Protein AF-A0A7S1QVY1-F1 (afdb_monomer_lite)

Radius of gyration: 16.62 Å; chains: 1; bounding box: 51×30×42 Å

Secondary structure (DSSP, 8-state):
-----THHHHHHHHHHHHHHHHHHHHHHHHHHHTT-TTTT-TTSHHHHHHHHHHHHHHHHHHHHHHHHHHHHH--S-HHHHHHHHHHHHHHHHHHHHIIIII--HHHHHHHHHHHHHHHHHHHHHHHH-

InterPro domains:
  IPR001129 Membrane-associated, eicosanoid/glutathione metabolism (MAPEG) protein [PF01124] (12-127)
  IPR023352 Membrane associated eicosanoid/glutathione metabolism-like domain superfamily [SSF161084] (8-128)

pLDDT: mean 85.48, std 10.12, range [43.28, 95.0]

Sequence (129 aa):
MSGHDPSGCVYACVGSLFVLYVLMALRMSFYRLAGSPGEDKPNSPLNRFYEIQMLTAEWVPIGAILSLALLYKGTLPGYYIECLVGAFTIARVAFVVVKLYVRIHVAGVISMVTCYVATLLMALALIFV

Structure (mmCIF, N/CA/C/O backbone):
data_AF-A0A7S1QVY1-F1
#
_entry.id   AF-A0A7S1QVY1-F1
#
loop_
_atom_site.group_PDB
_atom_site.id
_atom_site.type_symbol
_atom_site.label_atom_id
_atom_site.label_alt_id
_atom_site.label_comp_id
_atom_site.label_asym_id
_atom_site.label_entity_id
_atom_site.label_seq_id
_atom_site.pdbx_PDB_ins_code
_atom_site.Cartn_x
_atom_site.Cartn_y
_atom_site.Cartn_z
_atom_site.occupancy
_atom_site.B_iso_or_equiv
_atom_site.auth_seq_id
_atom_site.auth_comp_id
_atom_site.auth_asym_id
_atom_site.auth_atom_id
_atom_site.pdbx_PDB_model_num
ATOM 1 N N . MET A 1 1 ? -27.847 10.358 11.844 1.00 45.75 1 MET A N 1
ATOM 2 C CA . MET A 1 1 ? -26.508 9.793 11.576 1.00 45.75 1 MET A CA 1
ATOM 3 C C . MET A 1 1 ? -26.707 8.612 10.642 1.00 45.75 1 MET A C 1
ATOM 5 O O . MET A 1 1 ? -27.285 7.625 11.073 1.00 45.75 1 MET A O 1
ATOM 9 N N . SER A 1 2 ? -26.399 8.755 9.350 1.00 43.28 2 SER A N 1
ATOM 10 C CA . SER A 1 2 ? -26.570 7.662 8.384 1.00 43.28 2 SER A CA 1
ATOM 11 C C . SER A 1 2 ? -25.579 6.548 8.705 1.00 43.28 2 SER A C 1
ATOM 13 O O . SER A 1 2 ? -24.385 6.819 8.823 1.00 43.28 2 SER A O 1
ATOM 15 N N . GLY A 1 3 ? -26.076 5.321 8.858 1.00 53.75 3 GLY A N 1
ATOM 16 C CA . GLY A 1 3 ? -25.271 4.120 9.071 1.00 53.75 3 GLY A CA 1
ATOM 17 C C . GLY A 1 3 ? -24.455 3.767 7.831 1.00 53.75 3 GLY A C 1
ATOM 18 O O . GLY A 1 3 ? -24.833 2.870 7.084 1.00 53.75 3 GLY A O 1
ATOM 19 N N . HIS A 1 4 ? -23.370 4.502 7.585 1.00 63.22 4 HIS A N 1
ATOM 20 C CA . HIS A 1 4 ? -22.361 4.090 6.622 1.00 63.22 4 HIS A CA 1
ATOM 21 C C . HIS A 1 4 ? -21.446 3.083 7.314 1.00 63.22 4 HIS A C 1
ATOM 23 O O . HIS A 1 4 ? -20.792 3.414 8.303 1.00 63.22 4 HIS A O 1
ATOM 29 N N . ASP A 1 5 ? -21.500 1.839 6.851 1.00 76.12 5 ASP A N 1
ATOM 30 C CA . ASP A 1 5 ? -20.674 0.751 7.353 1.00 76.12 5 ASP A CA 1
ATOM 31 C C . ASP A 1 5 ? -19.260 0.876 6.748 1.00 76.12 5 ASP A C 1
ATOM 33 O O . ASP A 1 5 ? -19.102 0.686 5.536 1.00 76.12 5 ASP A O 1
ATOM 37 N N . PRO A 1 6 ? -18.227 1.190 7.555 1.00 80.19 6 PRO A N 1
ATOM 38 C CA . PRO A 1 6 ? -16.870 1.413 7.056 1.00 80.19 6 PRO A CA 1
ATOM 39 C C . PRO A 1 6 ? -16.201 0.139 6.530 1.00 80.19 6 PRO A C 1
ATOM 41 O O . PRO A 1 6 ? -15.157 0.206 5.872 1.00 80.19 6 PRO A O 1
ATOM 44 N N . SER A 1 7 ? -16.786 -1.033 6.799 1.00 83.81 7 SER A N 1
ATOM 45 C CA . SER A 1 7 ? -16.223 -2.328 6.423 1.00 83.81 7 SER A CA 1
ATOM 46 C C . SER A 1 7 ? -16.000 -2.462 4.915 1.00 83.81 7 SER A C 1
ATOM 48 O O . SER A 1 7 ? -14.954 -2.961 4.494 1.00 83.81 7 SER A O 1
ATOM 50 N N . GLY A 1 8 ? -16.914 -1.945 4.087 1.00 87.19 8 GLY A N 1
ATOM 51 C CA . GLY A 1 8 ? -16.816 -2.041 2.628 1.00 87.19 8 GLY A CA 1
ATOM 52 C C . GLY A 1 8 ? -15.561 -1.367 2.067 1.00 87.19 8 GLY A C 1
ATOM 53 O O . GLY A 1 8 ? -14.834 -1.963 1.270 1.00 87.19 8 GLY A O 1
ATOM 54 N N . CYS A 1 9 ? -15.265 -0.148 2.526 1.00 88.25 9 CYS A N 1
ATOM 55 C CA . CYS A 1 9 ? -14.074 0.594 2.114 1.00 88.25 9 CYS A CA 1
ATOM 56 C C . CYS A 1 9 ? -12.794 -0.091 2.603 1.00 88.25 9 CYS A C 1
ATOM 58 O O . CYS A 1 9 ? -11.849 -0.257 1.830 1.00 88.25 9 CYS A O 1
ATOM 60 N N . VAL A 1 10 ? -12.773 -0.547 3.860 1.00 91.00 10 VAL A N 1
ATOM 61 C CA . VAL A 1 10 ? -11.604 -1.215 4.444 1.00 91.00 10 VAL A CA 1
ATOM 62 C C . VAL A 1 10 ? -11.271 -2.500 3.688 1.00 91.00 10 VAL A C 1
ATOM 64 O O . VAL A 1 10 ? -10.121 -2.684 3.291 1.00 91.00 10 VAL A O 1
ATOM 67 N N . TYR A 1 11 ? -12.253 -3.364 3.412 1.00 93.25 11 TYR A N 1
ATOM 68 C CA . TYR A 1 11 ? -12.012 -4.593 2.651 1.00 93.25 11 TYR A CA 1
ATOM 69 C C . TYR A 1 11 ? -11.573 -4.316 1.213 1.00 93.25 11 TYR A C 1
ATOM 71 O O . TYR A 1 11 ? -10.654 -4.975 0.726 1.00 93.25 11 TYR A O 1
ATOM 79 N N . ALA A 1 12 ? -12.167 -3.321 0.545 1.00 93.81 12 ALA A N 1
ATOM 80 C CA . ALA A 1 12 ? -11.740 -2.913 -0.792 1.00 93.81 12 ALA A CA 1
ATOM 81 C C . ALA A 1 12 ? -10.289 -2.398 -0.791 1.00 93.81 12 ALA A C 1
ATOM 83 O O . ALA A 1 12 ? -9.491 -2.781 -1.648 1.00 93.81 12 ALA A O 1
ATOM 84 N N . CYS A 1 13 ? -9.921 -1.591 0.205 1.00 93.75 13 CYS A N 1
ATOM 85 C CA . CYS A 1 13 ? -8.567 -1.077 0.377 1.00 93.75 13 CYS A CA 1
ATOM 86 C C . CYS A 1 13 ? -7.561 -2.205 0.627 1.00 93.75 13 CYS A C 1
ATOM 88 O O . CYS A 1 13 ? -6.573 -2.318 -0.100 1.00 93.75 13 CYS A O 1
ATOM 90 N N . VAL A 1 14 ? -7.839 -3.100 1.578 1.00 93.88 14 VAL A N 1
ATOM 91 C CA . VAL A 1 14 ? -6.988 -4.264 1.867 1.00 93.88 14 VAL A CA 1
ATOM 92 C C . VAL A 1 14 ? -6.855 -5.162 0.636 1.00 93.88 14 VAL A C 1
ATOM 94 O O . VAL A 1 14 ? -5.741 -5.518 0.253 1.00 93.88 14 VAL A O 1
ATOM 97 N N . GLY A 1 15 ? -7.963 -5.470 -0.042 1.00 94.44 15 GLY A N 1
ATOM 98 C CA . GLY A 1 15 ? -7.953 -6.239 -1.285 1.00 94.44 15 GLY A CA 1
ATOM 99 C C . GLY A 1 15 ? -7.090 -5.585 -2.365 1.00 94.44 15 GLY A C 1
ATOM 100 O O . GLY A 1 15 ? -6.277 -6.258 -2.996 1.00 94.44 15 GLY A O 1
ATOM 101 N N . SER A 1 16 ? -7.185 -4.264 -2.532 1.00 93.00 16 SER A N 1
ATOM 102 C CA . SER A 1 16 ? -6.375 -3.532 -3.511 1.00 93.00 16 SER A CA 1
ATOM 103 C C . SER A 1 16 ? -4.873 -3.556 -3.190 1.00 93.00 16 SER A C 1
ATOM 105 O O . SER A 1 16 ? -4.059 -3.685 -4.105 1.00 93.00 16 SER A O 1
ATOM 107 N N . LEU A 1 17 ? -4.492 -3.525 -1.906 1.00 93.19 17 LEU A N 1
ATOM 108 C CA . LEU A 1 17 ? -3.100 -3.682 -1.471 1.00 93.19 17 LEU A CA 1
ATOM 109 C C . LEU A 1 17 ? -2.557 -5.076 -1.816 1.00 93.19 17 LEU A C 1
ATOM 111 O O . LEU A 1 17 ? -1.430 -5.193 -2.302 1.00 93.19 17 LEU A O 1
ATOM 115 N N . PHE A 1 18 ? -3.360 -6.127 -1.623 1.00 94.00 18 PHE A N 1
ATOM 116 C CA . PHE A 1 18 ? -2.989 -7.488 -2.020 1.00 94.00 18 PHE A CA 1
ATOM 117 C C . PHE A 1 18 ? -2.869 -7.636 -3.536 1.00 94.00 18 PHE A C 1
ATOM 119 O O . PHE A 1 18 ? -1.893 -8.213 -4.012 1.00 94.00 18 PHE A O 1
ATOM 126 N N . VAL A 1 19 ? -3.809 -7.080 -4.305 1.00 94.88 19 VAL A N 1
ATOM 127 C CA . VAL A 1 19 ? -3.724 -7.070 -5.773 1.00 94.88 19 VAL A CA 1
ATOM 128 C C . VAL A 1 19 ? -2.445 -6.367 -6.226 1.00 94.88 19 VAL A C 1
ATOM 130 O O . VAL A 1 19 ? -1.710 -6.909 -7.050 1.00 94.88 19 VAL A O 1
ATOM 133 N N . LEU A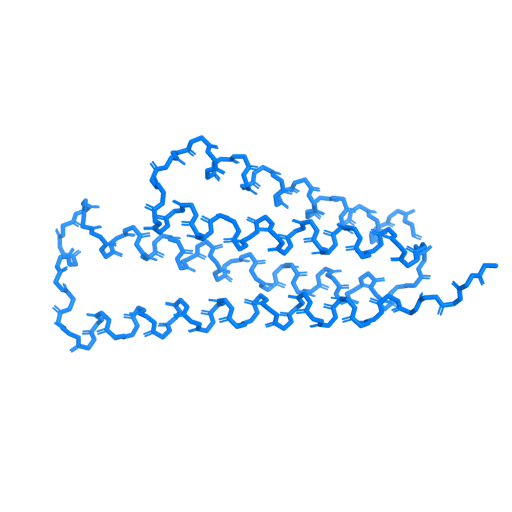 1 20 ? -2.125 -5.206 -5.648 1.00 91.69 20 LEU A N 1
ATOM 134 C CA . LEU A 1 20 ? -0.887 -4.483 -5.935 1.00 91.69 20 LEU A CA 1
ATOM 135 C C . LEU A 1 20 ? 0.353 -5.341 -5.641 1.00 91.69 20 LEU A C 1
ATOM 137 O O . LEU A 1 20 ? 1.243 -5.437 -6.485 1.00 91.69 20 LEU A O 1
ATOM 141 N N . TYR A 1 21 ? 0.393 -5.998 -4.480 1.00 92.56 21 TYR A N 1
ATOM 142 C CA . TYR A 1 21 ? 1.484 -6.893 -4.093 1.00 92.56 21 TYR A CA 1
ATOM 143 C C . TYR A 1 21 ? 1.657 -8.067 -5.067 1.00 92.56 21 TYR A C 1
ATOM 145 O O . TYR A 1 21 ? 2.768 -8.325 -5.533 1.00 92.56 21 TYR A O 1
ATOM 153 N N . VAL A 1 22 ? 0.563 -8.750 -5.414 1.00 93.56 22 VAL A N 1
ATOM 154 C CA . VAL A 1 22 ? 0.580 -9.898 -6.331 1.00 93.56 22 VAL A CA 1
ATOM 155 C C . VAL A 1 22 ? 1.025 -9.474 -7.727 1.00 93.56 22 VAL A C 1
ATOM 157 O O . VAL A 1 22 ? 1.868 -10.144 -8.317 1.00 93.56 22 VAL A O 1
ATOM 160 N N . LEU A 1 23 ? 0.524 -8.350 -8.248 1.00 91.94 23 LEU A N 1
ATOM 161 C CA . LEU A 1 23 ? 0.926 -7.841 -9.562 1.00 91.94 23 LEU A CA 1
ATOM 162 C C . LEU A 1 23 ? 2.425 -7.526 -9.619 1.00 91.94 23 LEU A C 1
ATOM 164 O O . LEU A 1 23 ? 3.091 -7.852 -10.604 1.00 91.94 23 LEU A O 1
ATOM 168 N N . MET A 1 24 ? 2.972 -6.921 -8.564 1.00 90.31 24 MET A N 1
ATOM 169 C CA . MET A 1 24 ? 4.401 -6.626 -8.499 1.00 90.31 24 MET A CA 1
ATOM 170 C C . MET A 1 24 ? 5.247 -7.902 -8.324 1.00 90.31 24 MET A C 1
ATOM 172 O O . MET A 1 24 ? 6.287 -8.038 -8.973 1.00 90.31 24 MET A O 1
ATOM 176 N N . ALA A 1 25 ? 4.777 -8.883 -7.544 1.00 90.12 25 ALA A N 1
ATOM 177 C CA . ALA A 1 25 ? 5.433 -10.185 -7.395 1.00 90.12 25 ALA A CA 1
ATOM 178 C C . ALA A 1 25 ? 5.472 -10.961 -8.720 1.00 90.12 25 ALA A C 1
ATOM 180 O O . ALA A 1 25 ? 6.534 -11.405 -9.156 1.00 90.12 25 ALA A O 1
ATOM 181 N N . LEU A 1 26 ? 4.325 -11.060 -9.395 1.00 91.31 26 LEU A N 1
ATOM 182 C CA . LEU A 1 26 ? 4.168 -11.698 -10.701 1.00 91.31 26 LEU A CA 1
ATOM 183 C C . LEU A 1 26 ? 5.116 -11.078 -11.733 1.00 91.31 26 LEU A C 1
ATOM 185 O O . LEU A 1 26 ? 5.804 -11.788 -12.466 1.00 91.31 26 LEU A O 1
ATOM 189 N N . ARG A 1 27 ? 5.211 -9.745 -11.747 1.00 88.12 27 ARG A N 1
ATOM 190 C CA . ARG A 1 27 ? 6.138 -9.022 -12.618 1.00 88.12 27 ARG A CA 1
ATOM 191 C C . ARG A 1 27 ? 7.597 -9.407 -12.360 1.00 88.12 27 ARG A C 1
ATOM 193 O O . ARG A 1 27 ? 8.334 -9.636 -13.317 1.00 88.12 27 ARG A O 1
ATOM 200 N N . MET A 1 28 ? 8.021 -9.485 -11.098 1.00 85.94 28 MET A N 1
ATOM 201 C CA . MET A 1 28 ? 9.385 -9.905 -10.754 1.00 85.94 28 MET A CA 1
ATOM 202 C C . MET A 1 28 ? 9.657 -11.358 -11.155 1.00 85.94 28 MET A C 1
ATOM 204 O O . MET A 1 28 ? 10.735 -11.650 -11.672 1.00 85.94 28 MET A O 1
ATOM 208 N N . SER A 1 29 ? 8.677 -12.253 -10.999 1.00 88.81 29 SER A N 1
ATOM 209 C CA . SER A 1 29 ? 8.789 -13.636 -11.473 1.00 88.81 29 SER A CA 1
ATOM 210 C C . SER A 1 29 ? 8.978 -13.706 -12.988 1.00 88.81 29 SER A C 1
ATOM 212 O O . SER A 1 29 ? 9.863 -14.424 -13.448 1.00 88.81 29 SER A O 1
ATOM 214 N N . PHE A 1 30 ? 8.236 -12.917 -13.773 1.00 87.81 30 PHE A N 1
ATOM 215 C CA . PHE A 1 30 ? 8.441 -12.858 -15.225 1.00 87.81 30 PHE A CA 1
ATOM 216 C C . PHE A 1 30 ? 9.823 -12.328 -15.614 1.00 87.81 30 PHE A C 1
ATOM 218 O O . PHE A 1 30 ? 10.435 -12.871 -16.530 1.00 87.81 30 PHE A O 1
ATOM 225 N N . TYR A 1 31 ? 10.354 -11.320 -14.914 1.00 82.94 31 TYR A N 1
ATOM 226 C CA . TYR A 1 31 ? 11.717 -10.844 -15.177 1.00 82.94 31 TYR A CA 1
ATOM 227 C C . TYR A 1 31 ? 12.780 -11.912 -14.910 1.00 82.94 31 TYR A C 1
ATOM 229 O O . TYR A 1 31 ? 13.721 -12.032 -15.693 1.00 82.94 31 TYR A O 1
ATOM 237 N N . ARG A 1 32 ? 12.618 -12.704 -13.844 1.00 81.56 32 ARG A N 1
ATOM 238 C CA . ARG A 1 32 ? 13.517 -13.827 -13.539 1.00 81.56 32 ARG A CA 1
ATOM 239 C C . ARG A 1 32 ? 13.418 -14.931 -14.590 1.00 81.56 32 ARG A C 1
ATOM 241 O O . ARG A 1 32 ? 14.438 -15.414 -15.065 1.00 81.56 32 ARG A O 1
ATOM 248 N N . LEU A 1 33 ? 12.200 -15.279 -15.016 1.00 85.12 33 LEU A N 1
ATOM 249 C CA . LEU A 1 33 ? 11.976 -16.269 -16.078 1.00 85.12 33 LEU A CA 1
ATOM 250 C C . LEU A 1 33 ? 12.530 -15.818 -17.438 1.00 85.12 33 LEU A C 1
ATOM 252 O O . LEU A 1 33 ? 12.955 -16.654 -18.228 1.00 85.12 33 LEU A O 1
ATOM 256 N N . ALA A 1 34 ? 12.580 -14.510 -17.700 1.00 84.12 34 ALA A N 1
ATOM 257 C CA . ALA A 1 34 ? 13.192 -13.937 -18.899 1.00 84.12 34 ALA A CA 1
ATOM 258 C C . ALA A 1 34 ? 14.738 -13.882 -18.852 1.00 84.12 34 ALA A C 1
ATOM 260 O O . ALA A 1 34 ? 15.348 -13.261 -19.722 1.00 84.12 34 ALA A O 1
ATOM 261 N N . GLY A 1 35 ? 15.376 -14.504 -17.852 1.00 73.56 35 GLY A N 1
ATOM 262 C CA . GLY A 1 35 ? 16.835 -14.563 -17.714 1.00 73.56 35 GLY A CA 1
ATOM 263 C C . GLY A 1 35 ? 17.457 -13.370 -16.982 1.00 73.56 35 GLY A C 1
ATOM 264 O O . GLY A 1 35 ? 18.635 -13.093 -17.182 1.00 73.56 35 GLY A O 1
ATOM 265 N N . SER A 1 36 ? 16.673 -12.644 -16.176 1.00 66.50 36 SER A N 1
ATOM 266 C CA . SER A 1 36 ? 17.119 -11.523 -15.333 1.00 66.50 36 SER A CA 1
ATOM 267 C C . SER A 1 36 ? 18.046 -10.507 -16.032 1.00 66.50 36 SER A C 1
ATOM 269 O O . SER A 1 36 ? 19.137 -10.213 -15.533 1.00 66.50 36 SER A O 1
ATOM 271 N N . PRO A 1 37 ? 17.656 -9.925 -17.184 1.00 61.75 37 PRO A N 1
ATOM 272 C CA . PRO A 1 37 ? 18.512 -8.981 -17.897 1.00 61.75 37 PRO A CA 1
ATOM 273 C C . PRO A 1 37 ? 18.878 -7.784 -16.999 1.00 61.75 37 PRO A C 1
ATOM 275 O O . PRO A 1 37 ? 18.065 -6.891 -16.758 1.00 61.75 37 PRO A O 1
ATOM 278 N N . GLY A 1 38 ? 20.122 -7.760 -16.509 1.00 63.03 38 GLY A N 1
ATOM 279 C CA . GLY A 1 38 ? 20.653 -6.698 -15.650 1.00 63.03 38 GLY A CA 1
ATOM 280 C C . GLY A 1 38 ? 20.720 -6.996 -14.147 1.00 63.03 38 GLY A C 1
ATOM 281 O O . GLY A 1 38 ? 20.867 -6.039 -13.390 1.00 63.03 38 GLY A O 1
ATOM 282 N N .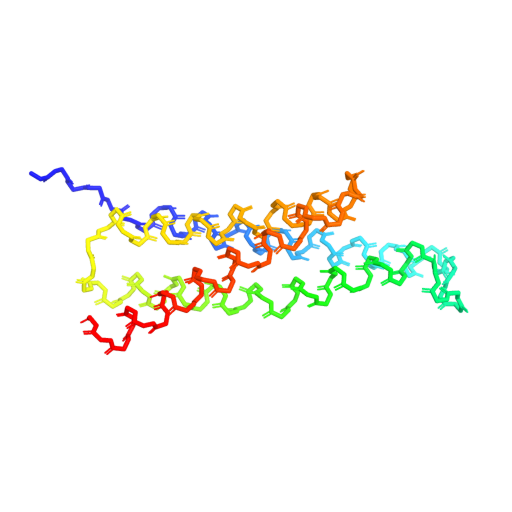 GLU A 1 39 ? 20.645 -8.256 -13.709 1.00 60.12 39 GLU A N 1
ATOM 283 C CA . GLU A 1 39 ? 20.845 -8.641 -12.294 1.00 60.12 39 GLU A CA 1
ATOM 284 C C . GLU A 1 39 ? 22.203 -8.172 -11.740 1.00 60.12 39 GLU A C 1
ATOM 286 O O . GLU A 1 39 ? 22.258 -7.607 -10.652 1.00 60.12 39 GLU A O 1
ATOM 291 N N . ASP A 1 40 ? 23.261 -8.232 -12.553 1.00 66.06 40 ASP A N 1
ATOM 292 C CA . ASP A 1 40 ? 24.617 -7.813 -12.157 1.00 66.06 40 ASP A CA 1
ATOM 293 C C . ASP A 1 40 ? 24.881 -6.301 -12.292 1.00 66.06 40 ASP A C 1
ATOM 295 O O . ASP A 1 40 ? 25.996 -5.825 -12.070 1.00 66.06 40 ASP A O 1
ATOM 299 N N . LYS A 1 41 ? 23.881 -5.510 -12.705 1.00 69.81 41 LYS A N 1
ATOM 300 C CA . LYS A 1 41 ? 24.036 -4.064 -12.920 1.00 69.81 41 LYS A CA 1
ATOM 301 C C . LYS A 1 41 ? 23.282 -3.298 -11.829 1.00 69.81 41 LYS A C 1
ATOM 303 O O . LYS A 1 41 ? 22.052 -3.269 -11.871 1.00 69.81 41 LYS A O 1
ATOM 308 N N . PRO A 1 42 ? 23.968 -2.582 -10.916 1.00 62.84 42 PRO A N 1
ATOM 309 C CA . PRO A 1 42 ? 23.319 -1.907 -9.784 1.00 62.84 42 PRO A CA 1
ATOM 310 C C . PRO A 1 42 ? 22.321 -0.816 -10.210 1.00 62.84 42 PRO A C 1
ATOM 312 O O . PRO A 1 42 ? 21.366 -0.535 -9.492 1.00 62.84 42 PRO A O 1
ATOM 315 N N . ASN A 1 43 ? 22.486 -0.251 -11.411 1.00 68.44 43 ASN A N 1
ATOM 316 C CA . ASN A 1 43 ? 21.582 0.752 -11.985 1.00 68.44 43 ASN A CA 1
ATOM 317 C C . ASN A 1 43 ? 20.578 0.165 -12.993 1.00 68.44 43 ASN A C 1
ATOM 319 O O . ASN A 1 43 ? 20.028 0.895 -13.822 1.00 68.44 43 ASN A O 1
ATOM 323 N N . SER A 1 44 ? 20.358 -1.153 -12.986 1.00 73.06 44 SER A N 1
ATOM 324 C CA . SER A 1 44 ? 19.398 -1.774 -13.892 1.00 73.06 44 SER A CA 1
ATOM 325 C C . SER A 1 44 ? 17.950 -1.466 -13.489 1.00 73.06 44 SER A C 1
ATOM 327 O O . SER A 1 44 ? 17.641 -1.257 -12.311 1.00 73.06 44 SER A O 1
ATOM 329 N N . PRO A 1 45 ? 17.014 -1.490 -14.455 1.00 72.44 45 PRO A N 1
ATOM 330 C CA . PRO A 1 45 ? 15.587 -1.457 -14.156 1.00 72.44 45 PRO A CA 1
ATOM 331 C C . PRO A 1 45 ? 15.165 -2.557 -13.172 1.00 72.44 45 PRO A C 1
ATOM 333 O O . PRO A 1 45 ? 14.261 -2.333 -12.373 1.00 72.44 45 PRO A O 1
ATOM 336 N N . LEU A 1 46 ? 15.843 -3.712 -13.196 1.00 77.31 46 LEU A N 1
ATOM 337 C CA . LEU A 1 46 ? 15.557 -4.842 -12.319 1.00 77.31 46 LEU A CA 1
ATOM 338 C C . LEU A 1 46 ? 15.814 -4.505 -10.847 1.00 77.31 46 LEU A C 1
ATOM 340 O O . LEU A 1 46 ? 14.939 -4.763 -10.026 1.00 77.31 46 LEU A O 1
ATOM 344 N N . ASN A 1 47 ? 16.947 -3.872 -10.523 1.00 79.81 47 ASN A N 1
ATOM 345 C CA . ASN A 1 47 ? 17.256 -3.482 -9.143 1.00 79.81 47 ASN A CA 1
ATOM 346 C C . ASN A 1 47 ? 16.228 -2.473 -8.599 1.00 79.81 47 ASN A C 1
ATOM 348 O O . ASN A 1 47 ? 15.729 -2.598 -7.484 1.00 79.81 47 ASN A O 1
ATOM 352 N N . ARG A 1 48 ? 15.803 -1.524 -9.441 1.00 77.56 48 ARG A N 1
ATOM 353 C CA . ARG A 1 48 ? 14.735 -0.575 -9.093 1.00 77.56 48 ARG A CA 1
ATOM 354 C C . ARG A 1 48 ? 13.390 -1.268 -8.858 1.00 77.56 48 ARG A C 1
ATOM 356 O O . ARG A 1 48 ? 12.669 -0.903 -7.934 1.00 77.56 48 ARG A O 1
ATOM 363 N N . PHE A 1 49 ? 13.011 -2.226 -9.703 1.00 83.62 49 PHE A N 1
ATOM 364 C CA . PHE A 1 49 ? 11.764 -2.974 -9.510 1.00 83.62 49 PHE A CA 1
ATOM 365 C C . PHE A 1 49 ? 11.822 -3.865 -8.272 1.00 83.62 49 PHE A C 1
ATOM 367 O O . PHE A 1 49 ? 10.826 -3.958 -7.558 1.00 83.62 49 PHE A O 1
ATOM 374 N N . TYR A 1 50 ? 12.986 -4.444 -7.985 1.00 85.25 50 TYR A N 1
ATOM 375 C CA . TYR A 1 50 ? 13.233 -5.191 -6.762 1.00 85.25 50 TYR A CA 1
ATOM 376 C C . TYR A 1 50 ? 13.046 -4.315 -5.517 1.00 85.25 50 TYR A C 1
ATOM 378 O O . TYR A 1 50 ? 12.298 -4.699 -4.624 1.00 85.25 50 TYR A O 1
ATOM 386 N N . GLU A 1 51 ? 13.621 -3.111 -5.488 1.00 8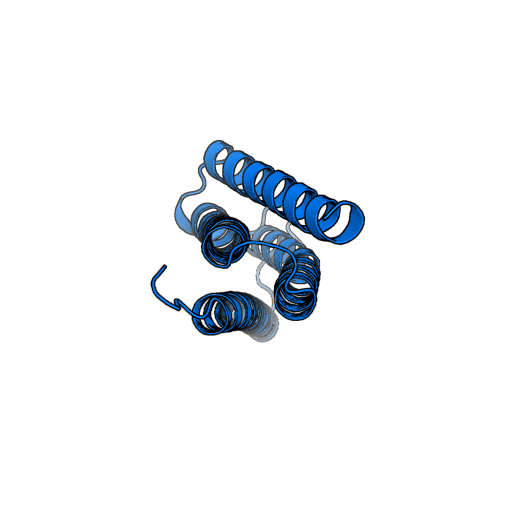6.38 51 GLU A N 1
ATOM 387 C CA . GLU A 1 51 ? 13.457 -2.168 -4.373 1.00 86.38 51 GLU A CA 1
ATOM 388 C C . GLU A 1 51 ? 11.982 -1.781 -4.160 1.00 86.38 51 GLU A C 1
ATOM 390 O O . GLU A 1 51 ? 11.472 -1.820 -3.041 1.00 86.38 51 GLU A O 1
ATOM 395 N N . ILE A 1 52 ? 11.250 -1.473 -5.238 1.00 87.62 52 ILE A N 1
ATOM 396 C CA . ILE A 1 52 ? 9.814 -1.150 -5.161 1.00 87.62 52 ILE A CA 1
ATOM 397 C C . ILE A 1 52 ? 9.007 -2.350 -4.651 1.00 87.62 52 ILE A C 1
ATOM 399 O O . ILE A 1 52 ? 8.080 -2.173 -3.855 1.00 87.62 52 ILE A O 1
ATOM 403 N N . GLN A 1 53 ? 9.341 -3.561 -5.102 1.00 89.94 53 GLN A N 1
ATOM 404 C CA . GLN A 1 53 ? 8.685 -4.789 -4.666 1.00 89.94 53 GLN A CA 1
ATOM 405 C C . GLN A 1 53 ? 8.957 -5.067 -3.189 1.00 89.94 53 GLN A C 1
ATOM 407 O O . GLN A 1 53 ? 8.020 -5.366 -2.456 1.00 89.94 53 GLN A O 1
ATOM 412 N N . MET A 1 54 ? 10.203 -4.923 -2.739 1.00 90.31 54 MET A N 1
ATOM 413 C CA . MET A 1 54 ? 10.593 -5.084 -1.338 1.00 90.31 54 MET A CA 1
ATOM 414 C C . MET A 1 54 ? 9.845 -4.085 -0.449 1.00 90.31 54 MET A C 1
ATOM 416 O O . MET A 1 54 ? 9.140 -4.488 0.473 1.00 90.31 54 MET A O 1
ATOM 420 N N . LEU A 1 55 ? 9.850 -2.802 -0.820 1.00 89.69 55 LEU A N 1
ATOM 421 C CA . LEU A 1 55 ? 9.066 -1.775 -0.131 1.00 89.69 55 LEU A CA 1
ATOM 422 C C . LEU A 1 55 ? 7.557 -2.024 -0.215 1.00 89.69 55 LEU A C 1
ATOM 424 O O . LEU A 1 55 ? 6.799 -1.462 0.561 1.00 89.69 55 LEU A O 1
ATOM 428 N N . THR A 1 56 ? 7.049 -2.785 -1.178 1.00 90.38 56 THR A N 1
ATOM 429 C CA . THR A 1 56 ? 5.623 -3.155 -1.216 1.00 90.38 56 THR A CA 1
ATOM 430 C C . THR A 1 56 ? 5.346 -4.348 -0.314 1.00 90.38 56 THR A C 1
ATOM 432 O O . THR A 1 56 ? 4.363 -4.328 0.422 1.00 90.38 56 THR A O 1
ATOM 435 N N . ALA A 1 57 ? 6.245 -5.328 -0.292 1.00 89.75 57 ALA A N 1
ATOM 436 C CA . ALA A 1 57 ? 6.173 -6.501 0.565 1.00 89.75 57 ALA A CA 1
ATOM 437 C C . ALA A 1 57 ? 6.231 -6.156 2.059 1.00 89.75 57 ALA A C 1
ATOM 439 O O . ALA A 1 57 ? 5.537 -6.787 2.847 1.00 89.75 57 ALA A O 1
ATOM 440 N N . GLU A 1 58 ? 7.012 -5.147 2.446 1.00 89.75 58 GLU A N 1
ATOM 441 C CA . GLU A 1 58 ? 7.102 -4.692 3.839 1.00 89.75 58 GLU A CA 1
ATOM 442 C C . GLU A 1 58 ? 5.830 -3.969 4.294 1.00 89.75 58 GLU A C 1
ATOM 444 O O . GLU A 1 58 ? 5.329 -4.185 5.395 1.00 89.75 58 GLU A O 1
ATOM 449 N N . TRP A 1 59 ? 5.281 -3.111 3.434 1.00 90.69 59 TRP A N 1
ATOM 450 C CA . TRP A 1 59 ? 4.223 -2.180 3.821 1.00 90.69 59 TRP A CA 1
ATOM 451 C C . TRP A 1 59 ? 2.811 -2.748 3.692 1.00 90.69 59 TRP A C 1
ATOM 453 O O . TRP A 1 59 ? 1.927 -2.348 4.449 1.00 90.69 59 TRP A O 1
ATOM 463 N N . VAL A 1 60 ? 2.574 -3.663 2.748 1.00 92.19 60 VAL A N 1
ATOM 464 C CA . VAL A 1 60 ? 1.241 -4.245 2.526 1.00 92.19 60 VAL A CA 1
ATOM 465 C C . VAL A 1 60 ? 0.727 -5.010 3.755 1.00 92.19 60 VAL A C 1
ATOM 467 O O . VAL A 1 60 ? -0.395 -4.718 4.172 1.00 92.19 60 VAL A O 1
ATOM 470 N N . PRO A 1 61 ? 1.505 -5.906 4.402 1.00 92.31 61 PRO A N 1
ATOM 471 C CA . PRO A 1 61 ? 1.058 -6.593 5.614 1.00 92.31 61 PRO A CA 1
ATOM 472 C C . PRO A 1 61 ? 0.776 -5.630 6.769 1.00 92.31 61 PRO A C 1
ATOM 474 O O . PRO A 1 61 ? -0.242 -5.770 7.440 1.00 92.31 61 PRO A O 1
ATOM 477 N N . ILE A 1 62 ? 1.634 -4.622 6.966 1.00 93.31 62 ILE A N 1
ATOM 478 C CA . ILE A 1 62 ? 1.471 -3.613 8.024 1.00 93.31 62 ILE A CA 1
ATOM 479 C C . ILE A 1 62 ? 0.158 -2.852 7.825 1.00 93.31 62 ILE A C 1
ATOM 481 O O . ILE A 1 62 ? -0.665 -2.780 8.737 1.00 93.31 62 ILE A O 1
ATOM 485 N N . GLY A 1 63 ? -0.068 -2.331 6.616 1.00 92.00 63 GLY A N 1
ATOM 486 C CA . GLY A 1 63 ? -1.292 -1.613 6.276 1.00 92.00 63 GLY A CA 1
ATOM 487 C C . GLY A 1 63 ? -2.539 -2.478 6.430 1.00 92.00 63 GLY A C 1
ATOM 488 O O . GLY A 1 63 ? -3.519 -2.033 7.023 1.00 92.00 63 GLY A O 1
ATOM 489 N N . ALA A 1 64 ? -2.498 -3.725 5.953 1.00 93.25 64 ALA A N 1
ATOM 490 C CA . ALA A 1 64 ? -3.623 -4.649 6.044 1.00 93.25 64 ALA A CA 1
ATOM 491 C C . ALA A 1 64 ? -3.987 -4.985 7.498 1.00 93.25 64 ALA A C 1
ATOM 493 O O . ALA A 1 64 ? -5.157 -4.897 7.870 1.00 93.25 64 ALA A O 1
ATOM 494 N N . ILE A 1 65 ? -2.994 -5.318 8.329 1.00 95.00 65 ILE A N 1
ATOM 495 C CA . ILE A 1 65 ? -3.205 -5.660 9.740 1.00 95.00 65 ILE A CA 1
ATOM 496 C C . ILE A 1 65 ? -3.775 -4.463 10.501 1.00 95.00 65 ILE A C 1
ATOM 498 O O . ILE A 1 65 ? -4.775 -4.617 11.197 1.00 95.00 65 ILE A O 1
ATOM 502 N N . LEU A 1 66 ? -3.190 -3.270 10.346 1.00 94.12 66 LEU A N 1
ATOM 503 C CA . LEU A 1 66 ? -3.669 -2.065 11.030 1.00 94.12 66 LEU A CA 1
ATOM 504 C C . LEU A 1 66 ? -5.088 -1.684 10.598 1.00 94.12 66 LEU A C 1
ATOM 506 O O . LEU A 1 66 ? -5.914 -1.348 11.444 1.00 94.12 66 LEU A O 1
ATOM 510 N N . SER A 1 67 ? -5.389 -1.784 9.300 1.00 93.62 67 SER A N 1
ATOM 511 C CA . SER A 1 67 ? -6.716 -1.466 8.760 1.00 93.62 67 SER A CA 1
ATOM 512 C C . SER A 1 67 ? -7.791 -2.401 9.317 1.00 93.62 67 SER A C 1
ATOM 514 O O . SER A 1 67 ? -8.845 -1.945 9.757 1.00 93.62 67 SER A O 1
ATOM 516 N N . LEU A 1 68 ? -7.514 -3.709 9.342 1.00 94.25 68 LEU A N 1
ATOM 517 C CA . LEU A 1 68 ? -8.431 -4.698 9.908 1.00 94.25 68 LEU A CA 1
ATOM 518 C C . LEU A 1 68 ? -8.560 -4.538 11.423 1.00 94.25 68 LEU A C 1
ATOM 520 O O . LEU A 1 68 ? -9.671 -4.566 11.940 1.00 94.25 68 LEU A O 1
ATOM 524 N N . ALA A 1 69 ? -7.453 -4.324 12.135 1.00 93.44 69 ALA A N 1
ATOM 525 C CA . ALA A 1 69 ? -7.476 -4.111 13.578 1.00 93.44 69 ALA A CA 1
ATOM 526 C C . ALA A 1 69 ? -8.333 -2.895 13.958 1.00 93.44 69 ALA A C 1
ATOM 528 O O . ALA A 1 69 ? -9.116 -2.978 14.901 1.00 93.44 69 ALA A O 1
ATOM 529 N N . LEU A 1 70 ? -8.235 -1.789 13.210 1.00 91.19 70 LEU A N 1
ATOM 530 C CA . LEU A 1 70 ? -9.062 -0.600 13.436 1.00 91.19 70 LEU A CA 1
ATOM 531 C C . LEU A 1 70 ? -10.544 -0.877 13.205 1.00 91.19 70 LEU A C 1
ATOM 533 O O . LEU A 1 70 ? -11.375 -0.460 14.011 1.00 91.19 70 LEU A O 1
ATOM 537 N N . LEU A 1 71 ? -10.865 -1.607 12.133 1.00 91.12 71 LEU A N 1
ATOM 538 C CA . LEU A 1 71 ? -12.234 -2.012 11.837 1.00 91.12 71 LEU A CA 1
ATOM 539 C C . LEU A 1 71 ? -12.819 -2.872 12.968 1.00 91.12 71 LEU A C 1
ATOM 541 O O . LEU A 1 71 ? -13.936 -2.617 13.406 1.00 91.12 71 LEU A O 1
ATOM 545 N N . TYR A 1 72 ? -12.058 -3.848 13.474 1.00 90.31 72 TYR A N 1
ATOM 546 C CA . TYR A 1 72 ? -12.503 -4.719 14.568 1.00 90.31 72 TYR A CA 1
ATOM 547 C C . TYR A 1 72 ? -12.585 -4.010 15.918 1.00 90.31 72 TYR A C 1
ATOM 549 O O . TYR A 1 72 ? -13.430 -4.369 16.735 1.00 90.31 72 TYR A O 1
ATOM 557 N N . LYS A 1 73 ? -11.722 -3.018 16.172 1.00 88.62 73 LYS A N 1
ATOM 558 C CA . LYS A 1 73 ? -11.747 -2.264 17.429 1.00 88.62 73 LYS A CA 1
ATOM 559 C C . LYS A 1 73 ? -13.043 -1.460 17.570 1.00 88.62 73 LYS A C 1
ATOM 561 O O . LYS A 1 73 ? -13.579 -1.371 18.669 1.00 88.62 73 LYS A O 1
ATOM 566 N N . GLY A 1 74 ? -13.548 -0.888 16.473 1.00 81.62 74 GLY A N 1
ATOM 567 C CA . GLY A 1 74 ? -14.859 -0.228 16.428 1.00 81.62 74 GLY A CA 1
ATOM 568 C C . GLY A 1 74 ? -14.998 1.028 17.301 1.00 81.62 74 GLY A C 1
ATOM 569 O O . GLY A 1 74 ? -16.111 1.499 17.513 1.00 81.62 74 GLY A O 1
ATOM 570 N N . THR A 1 75 ? -13.896 1.579 17.817 1.00 81.06 75 THR A N 1
ATOM 571 C CA . THR A 1 75 ? -13.891 2.742 18.725 1.00 81.06 75 THR A CA 1
ATOM 572 C C . THR A 1 75 ? -13.938 4.087 18.003 1.00 81.06 75 THR A C 1
ATOM 574 O O . THR A 1 75 ? -14.279 5.104 18.605 1.00 81.06 75 THR A O 1
ATOM 577 N N . LEU A 1 76 ? -13.614 4.111 16.709 1.00 83.62 76 LEU A N 1
ATOM 578 C CA . LEU A 1 76 ? -13.577 5.326 15.898 1.00 83.62 76 LEU A CA 1
ATOM 579 C C . LEU A 1 76 ? -14.825 5.463 15.021 1.00 83.62 76 LEU A C 1
ATOM 581 O O . LEU A 1 76 ? -15.373 4.460 14.560 1.00 83.62 76 LEU A O 1
ATOM 585 N N . PRO A 1 77 ? -15.232 6.702 14.693 1.00 86.31 77 PRO A N 1
ATOM 586 C CA . PRO A 1 77 ? -16.237 6.936 13.666 1.00 86.31 77 PRO A CA 1
ATOM 587 C C . PRO A 1 77 ? -15.819 6.322 12.323 1.00 86.31 77 PRO A C 1
ATOM 589 O O . PRO A 1 77 ? -14.675 6.493 11.895 1.00 86.31 77 PRO A O 1
ATOM 592 N N . GLY A 1 78 ? -16.756 5.673 11.623 1.00 85.81 78 GLY A N 1
ATOM 593 C CA . GLY A 1 78 ? -16.476 4.969 10.364 1.00 85.81 78 GLY A CA 1
ATOM 594 C C . GLY A 1 78 ? -15.769 5.831 9.311 1.00 85.81 78 GLY A C 1
ATOM 595 O O . GLY A 1 78 ? -14.752 5.410 8.766 1.00 85.81 78 GLY A O 1
ATOM 596 N N . TYR A 1 79 ? -16.203 7.085 9.131 1.00 86.81 79 TYR A N 1
ATOM 597 C CA . TYR A 1 79 ? -15.579 8.020 8.184 1.00 86.81 79 TYR A CA 1
ATOM 598 C C . TYR A 1 79 ? -14.083 8.249 8.456 1.00 86.81 79 TYR A C 1
ATOM 600 O O . TYR A 1 79 ? -13.305 8.462 7.530 1.00 86.81 79 TYR A O 1
ATOM 608 N N . TYR A 1 80 ? -13.654 8.212 9.722 1.00 89.19 80 TYR A N 1
ATOM 609 C CA . TYR A 1 80 ? -12.258 8.443 10.086 1.00 89.19 80 TYR A CA 1
ATOM 610 C C . TYR A 1 80 ? -11.387 7.238 9.718 1.00 89.19 80 TYR A C 1
ATOM 612 O O . TYR A 1 80 ? -10.294 7.404 9.175 1.00 89.19 80 TYR A O 1
ATOM 620 N N . ILE A 1 81 ? -11.902 6.025 9.952 1.00 90.06 81 ILE A N 1
ATOM 621 C CA . ILE A 1 81 ? -11.256 4.772 9.543 1.00 90.06 81 ILE A CA 1
ATOM 622 C C . ILE A 1 81 ? -11.114 4.743 8.016 1.00 90.06 81 ILE A C 1
ATOM 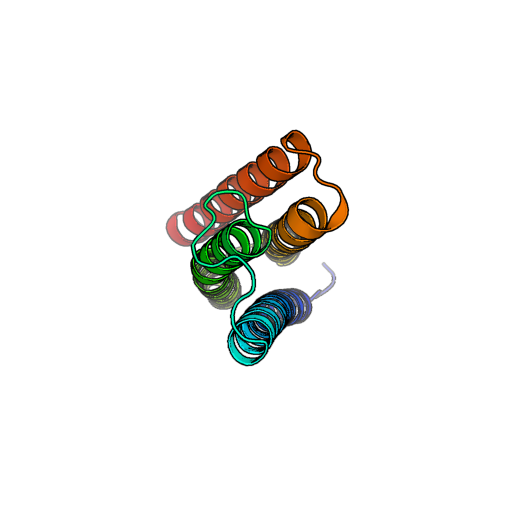624 O O . ILE A 1 81 ? -10.019 4.506 7.508 1.00 90.06 81 ILE A O 1
ATOM 628 N N . GLU A 1 82 ? -12.188 5.053 7.286 1.00 90.69 82 GLU A N 1
ATOM 629 C CA . GLU A 1 82 ? -12.188 5.113 5.820 1.00 90.69 82 GLU A CA 1
ATOM 630 C C . GLU A 1 82 ? -11.153 6.104 5.283 1.00 90.69 82 GLU A C 1
ATOM 632 O O . GLU A 1 82 ? -10.392 5.769 4.375 1.00 90.69 82 GLU A O 1
ATOM 637 N N . CYS A 1 83 ? -11.074 7.308 5.862 1.00 91.31 83 CYS A N 1
ATOM 638 C CA . CYS A 1 83 ? -10.090 8.306 5.456 1.00 91.31 83 CYS A CA 1
ATOM 639 C C . CYS A 1 83 ? -8.651 7.828 5.684 1.00 91.31 83 CYS A C 1
ATOM 641 O O . CYS A 1 83 ? -7.818 7.997 4.796 1.00 91.31 83 CYS A O 1
ATOM 643 N N . LEU A 1 84 ? -8.342 7.232 6.839 1.00 91.88 84 LEU A N 1
ATOM 644 C CA . LEU A 1 84 ? -6.986 6.760 7.143 1.00 91.88 84 LEU A CA 1
ATOM 645 C C . LEU A 1 84 ? -6.569 5.591 6.246 1.00 91.88 84 LEU A C 1
ATOM 647 O O . LEU A 1 84 ? -5.495 5.624 5.639 1.00 91.88 84 LEU A O 1
ATOM 651 N N . VAL A 1 85 ? -7.431 4.581 6.134 1.00 93.44 85 VAL A N 1
ATOM 652 C CA . VAL A 1 85 ? -7.170 3.375 5.340 1.00 93.44 85 VAL A CA 1
ATOM 653 C C . VAL A 1 85 ? -7.129 3.711 3.847 1.00 93.44 85 VAL A C 1
ATOM 655 O O . VAL A 1 85 ? -6.232 3.260 3.126 1.00 93.44 85 VAL A O 1
ATOM 658 N N . GLY A 1 86 ? -8.042 4.566 3.385 1.00 92.50 86 GLY A N 1
ATOM 659 C CA . GLY A 1 86 ? -8.065 5.079 2.020 1.00 92.50 86 GLY A CA 1
ATOM 660 C C . GLY A 1 86 ? -6.819 5.899 1.692 1.00 92.50 86 GLY A C 1
ATOM 661 O O . GLY A 1 86 ? -6.168 5.639 0.680 1.00 92.50 86 GLY A O 1
ATOM 662 N N . ALA A 1 87 ? -6.420 6.834 2.562 1.00 92.19 87 ALA A N 1
ATOM 663 C CA . ALA A 1 87 ? -5.220 7.647 2.361 1.00 92.19 87 ALA A CA 1
ATOM 664 C C . ALA A 1 87 ? -3.947 6.794 2.298 1.00 92.19 87 ALA A C 1
ATOM 666 O O . ALA A 1 87 ? -3.123 6.996 1.404 1.00 92.19 87 ALA A O 1
ATOM 667 N N . PHE A 1 88 ? -3.803 5.808 3.191 1.00 94.38 88 PHE A N 1
ATOM 668 C CA . PHE A 1 88 ? -2.691 4.859 3.149 1.00 94.38 88 PHE A CA 1
ATOM 669 C C . PHE A 1 88 ? -2.657 4.098 1.817 1.00 94.38 88 PHE A C 1
ATOM 671 O O . PHE A 1 88 ? -1.629 4.047 1.139 1.00 94.38 88 PHE A O 1
ATOM 678 N N . THR A 1 89 ? -3.798 3.543 1.412 1.00 94.25 89 THR A N 1
ATOM 679 C CA . THR A 1 89 ? -3.914 2.717 0.206 1.00 94.25 89 THR A CA 1
ATOM 680 C C . THR A 1 89 ? -3.616 3.516 -1.060 1.00 94.25 89 THR A C 1
ATOM 682 O O . THR A 1 89 ? -2.796 3.097 -1.881 1.00 94.25 89 THR A O 1
ATOM 685 N N . ILE A 1 90 ? -4.207 4.706 -1.193 1.00 93.88 90 ILE A N 1
ATOM 686 C CA . ILE A 1 90 ? -3.958 5.615 -2.317 1.00 93.88 90 ILE A CA 1
ATOM 687 C C . ILE A 1 90 ? -2.485 6.022 -2.352 1.00 93.88 90 ILE A C 1
ATOM 689 O O . ILE A 1 90 ? -1.874 5.989 -3.420 1.00 93.88 90 ILE A O 1
ATOM 693 N N . ALA A 1 91 ? -1.883 6.347 -1.204 1.00 92.50 91 ALA A N 1
ATOM 694 C CA . ALA A 1 91 ? -0.472 6.709 -1.136 1.00 92.50 91 ALA A CA 1
ATOM 695 C C . ALA A 1 91 ? 0.445 5.560 -1.592 1.00 92.50 91 ALA A C 1
ATOM 697 O O . ALA A 1 91 ? 1.411 5.806 -2.317 1.00 92.50 91 ALA A O 1
ATOM 698 N N . ARG A 1 92 ? 0.120 4.301 -1.264 1.00 91.44 92 ARG A N 1
ATOM 699 C CA . ARG A 1 92 ? 0.859 3.119 -1.745 1.00 91.44 92 ARG A CA 1
ATOM 700 C C . ARG A 1 92 ? 0.730 2.912 -3.247 1.00 91.44 92 ARG A C 1
ATOM 702 O O . ARG A 1 92 ? 1.740 2.692 -3.918 1.00 91.44 92 ARG A O 1
ATOM 709 N N . VAL A 1 93 ? -0.483 3.004 -3.785 1.00 91.38 93 VAL A N 1
ATOM 710 C CA . VAL A 1 93 ? -0.709 2.891 -5.233 1.00 91.38 93 VAL A CA 1
ATOM 711 C C . VAL A 1 93 ? 0.031 4.013 -5.964 1.00 91.38 93 VAL A C 1
ATOM 713 O O . VAL A 1 93 ? 0.771 3.746 -6.911 1.00 91.38 93 VAL A O 1
ATOM 716 N N . ALA A 1 94 ? -0.082 5.252 -5.480 1.00 90.38 94 ALA A N 1
ATOM 717 C CA . ALA A 1 94 ? 0.620 6.404 -6.031 1.00 90.38 94 ALA A CA 1
ATOM 718 C C . ALA A 1 94 ? 2.143 6.230 -5.977 1.00 90.38 94 ALA A C 1
ATOM 720 O O . ALA A 1 94 ? 2.814 6.498 -6.972 1.00 90.38 94 ALA A O 1
ATOM 721 N N . PHE A 1 95 ? 2.697 5.724 -4.869 1.00 90.25 95 PHE A N 1
ATOM 722 C CA . PHE A 1 95 ? 4.127 5.432 -4.754 1.00 90.25 95 PHE A CA 1
ATOM 723 C C . PHE A 1 95 ? 4.592 4.474 -5.853 1.00 90.25 95 PHE A C 1
ATOM 725 O O . PHE A 1 95 ? 5.547 4.774 -6.573 1.00 90.25 95 PHE A O 1
ATOM 732 N N . VAL A 1 96 ? 3.889 3.350 -6.025 1.00 89.38 96 VAL A N 1
ATOM 733 C CA . VAL A 1 96 ? 4.233 2.356 -7.047 1.00 89.38 96 VAL A CA 1
ATOM 734 C C . VAL A 1 96 ? 4.118 2.963 -8.447 1.00 89.38 96 VAL A C 1
ATOM 736 O O . VAL A 1 96 ? 5.059 2.863 -9.231 1.00 89.38 96 VAL A O 1
ATOM 739 N N . VAL A 1 97 ? 3.032 3.674 -8.759 1.00 88.94 97 VAL A N 1
ATOM 740 C CA . VAL A 1 97 ? 2.839 4.317 -10.072 1.00 88.94 97 VAL A CA 1
ATOM 741 C C . VAL A 1 97 ? 3.931 5.352 -10.364 1.00 88.94 97 VAL A C 1
ATOM 743 O O . VAL A 1 97 ? 4.543 5.328 -11.435 1.00 88.94 97 VAL A O 1
ATOM 746 N N . VAL A 1 98 ? 4.241 6.231 -9.409 1.00 87.44 98 VAL A N 1
ATOM 747 C CA . VAL A 1 98 ? 5.279 7.262 -9.562 1.00 87.44 98 VAL A CA 1
ATOM 748 C C . VAL A 1 98 ? 6.649 6.626 -9.774 1.00 87.44 98 VAL A C 1
ATOM 750 O O . VAL A 1 98 ? 7.411 7.040 -10.658 1.00 87.44 98 VAL A O 1
ATOM 753 N N . LYS A 1 99 ? 6.968 5.596 -8.985 1.00 84.94 99 LYS A N 1
ATOM 754 C CA . LYS A 1 99 ? 8.245 4.892 -9.076 1.00 84.94 99 LYS A CA 1
ATOM 755 C C . LYS A 1 99 ? 8.353 4.021 -10.323 1.00 84.94 99 LYS A C 1
ATOM 757 O O . LYS A 1 99 ? 9.479 3.802 -10.763 1.00 84.94 99 LYS A O 1
ATOM 762 N N . LEU A 1 100 ? 7.254 3.589 -10.932 1.00 83.44 100 LEU A N 1
ATOM 763 C CA . LEU A 1 100 ? 7.283 2.817 -12.173 1.00 83.44 100 LEU A CA 1
ATOM 764 C C . LEU A 1 100 ? 7.309 3.687 -13.434 1.00 83.44 100 LEU A C 1
ATOM 766 O O . LEU A 1 100 ? 8.115 3.419 -14.324 1.00 83.44 100 LEU A O 1
ATOM 770 N N . TYR A 1 101 ? 6.471 4.722 -13.508 1.00 82.25 101 TYR A N 1
ATOM 771 C CA . TYR A 1 101 ? 6.197 5.428 -14.768 1.00 82.25 101 TYR A CA 1
ATOM 772 C C . TYR A 1 101 ? 6.734 6.859 -14.800 1.00 82.25 101 TYR A C 1
ATOM 774 O O . TYR A 1 101 ? 7.339 7.270 -15.785 1.00 82.25 101 TYR 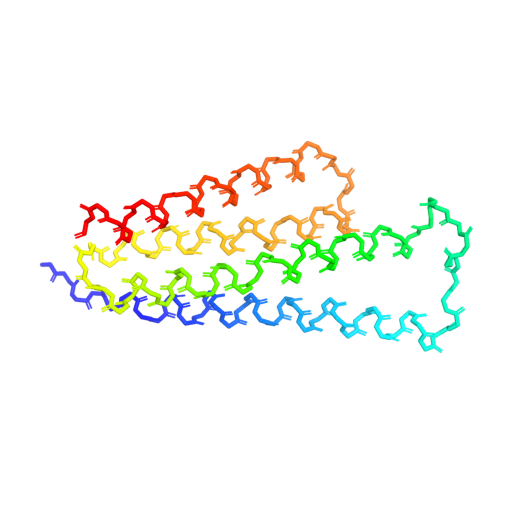A O 1
ATOM 782 N N . VAL A 1 102 ? 6.549 7.614 -13.717 1.00 77.44 102 VAL A N 1
ATOM 783 C CA . VAL A 1 102 ? 6.724 9.076 -13.731 1.00 77.44 102 VAL A CA 1
ATOM 784 C C . VAL A 1 102 ? 8.170 9.495 -13.438 1.00 77.44 102 VAL A C 1
ATOM 786 O O . VAL A 1 102 ? 8.624 10.535 -13.897 1.00 77.44 102 VAL A O 1
ATOM 789 N N . ARG A 1 103 ? 8.927 8.678 -12.690 1.00 72.38 103 ARG A N 1
ATOM 790 C CA . ARG A 1 103 ? 10.339 8.929 -12.314 1.00 72.38 103 ARG A CA 1
ATOM 791 C C . ARG A 1 103 ? 10.595 10.262 -11.586 1.00 72.38 103 ARG A C 1
ATOM 793 O O . ARG A 1 103 ? 11.747 10.657 -11.442 1.00 72.38 103 ARG A O 1
ATOM 800 N N . ILE A 1 104 ? 9.563 10.917 -11.054 1.00 80.12 104 ILE A N 1
ATOM 801 C CA . ILE A 1 104 ? 9.717 12.107 -10.210 1.00 80.12 104 ILE A CA 1
ATOM 802 C C . ILE A 1 104 ? 10.029 11.652 -8.781 1.00 80.12 104 ILE A C 1
ATOM 804 O O . ILE A 1 104 ? 9.165 11.135 -8.071 1.00 80.12 104 ILE A O 1
ATOM 808 N N . HIS A 1 105 ? 11.276 11.848 -8.348 1.00 78.31 105 HIS A N 1
ATOM 809 C CA . HIS A 1 105 ? 11.739 11.434 -7.019 1.0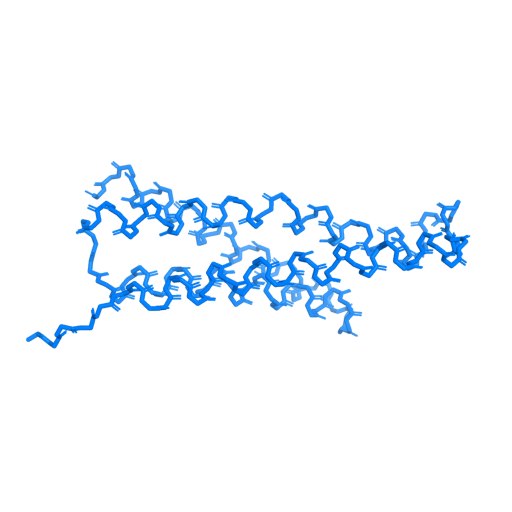0 78.31 105 HIS A CA 1
ATOM 810 C C . HIS A 1 105 ? 10.933 12.082 -5.884 1.00 78.31 105 HIS A C 1
ATOM 812 O O . HIS A 1 105 ? 10.559 11.388 -4.941 1.00 78.31 105 HIS A O 1
ATOM 818 N N . VAL A 1 106 ? 10.604 13.370 -6.013 1.00 83.19 106 VAL A N 1
ATOM 819 C CA . VAL A 1 106 ? 9.876 14.147 -4.994 1.00 83.19 106 VAL A CA 1
ATOM 820 C C . VAL A 1 106 ? 8.493 13.555 -4.706 1.00 83.19 106 VAL A C 1
ATOM 822 O O . VAL A 1 106 ? 8.144 13.342 -3.550 1.00 83.19 106 VAL A O 1
ATOM 825 N N . ALA A 1 107 ? 7.734 13.192 -5.742 1.00 78.94 107 ALA A N 1
ATOM 826 C CA . ALA A 1 107 ? 6.416 12.575 -5.585 1.00 78.94 107 ALA A CA 1
ATOM 827 C C . ALA A 1 107 ? 6.494 11.193 -4.900 1.00 78.94 107 ALA A C 1
ATOM 829 O O . ALA A 1 107 ? 5.613 10.819 -4.123 1.00 78.94 107 ALA A O 1
ATOM 830 N N . GLY A 1 108 ? 7.584 10.451 -5.127 1.00 81.44 108 GLY A N 1
ATOM 831 C CA . GLY A 1 108 ? 7.859 9.197 -4.424 1.00 81.44 108 GLY A CA 1
ATOM 832 C C . GLY A 1 108 ? 8.159 9.401 -2.935 1.00 81.44 108 GLY A C 1
ATOM 833 O O . GLY A 1 108 ? 7.754 8.589 -2.113 1.00 81.44 108 GLY A O 1
ATOM 834 N N . VAL A 1 109 ? 8.838 10.492 -2.573 1.00 86.38 109 VAL A N 1
ATOM 835 C CA . VAL A 1 109 ? 9.094 10.834 -1.164 1.00 86.38 109 VAL A CA 1
ATOM 836 C C . VAL A 1 109 ? 7.801 11.258 -0.473 1.00 86.38 109 VAL A C 1
ATOM 838 O O . VAL A 1 109 ? 7.495 10.742 0.597 1.00 86.38 109 VAL A O 1
ATOM 841 N N . ILE A 1 110 ? 7.010 12.133 -1.101 1.00 87.00 110 ILE A N 1
ATOM 842 C CA . ILE A 1 110 ? 5.739 12.614 -0.539 1.00 87.00 110 ILE A CA 1
ATOM 843 C C . ILE A 1 110 ? 4.796 11.440 -0.255 1.00 87.00 110 ILE A C 1
ATOM 845 O O . ILE A 1 110 ? 4.281 11.329 0.851 1.00 87.00 110 ILE A O 1
ATOM 849 N N . SER A 1 111 ? 4.629 10.523 -1.213 1.00 86.75 111 SER A N 1
ATOM 850 C CA . SER A 1 111 ? 3.781 9.336 -1.026 1.00 86.75 111 SER A CA 1
ATOM 851 C C . SER A 1 111 ? 4.259 8.427 0.113 1.00 86.75 111 SER A C 1
ATOM 853 O O . SER A 1 111 ? 3.432 7.939 0.884 1.00 86.75 111 SER A O 1
ATOM 855 N N . MET A 1 112 ? 5.574 8.246 0.287 1.00 87.06 112 MET A N 1
ATOM 856 C CA . MET A 1 112 ? 6.112 7.507 1.438 1.00 87.06 112 MET A CA 1
ATOM 857 C C . MET A 1 112 ? 5.838 8.226 2.757 1.00 87.06 112 MET A C 1
ATOM 859 O O . MET A 1 112 ? 5.370 7.592 3.697 1.00 87.06 112 MET A O 1
ATOM 863 N N . VAL A 1 113 ? 6.060 9.542 2.829 1.00 90.00 113 VAL A N 1
ATOM 864 C CA . VAL A 1 113 ? 5.757 10.339 4.030 1.00 90.00 113 VAL A CA 1
ATOM 865 C C . VAL A 1 113 ? 4.279 10.216 4.399 1.00 90.00 113 VAL A C 1
ATOM 867 O O . VAL A 1 113 ? 3.962 9.956 5.557 1.00 90.00 113 VAL A O 1
ATOM 870 N N . THR A 1 114 ? 3.371 10.305 3.423 1.00 88.81 114 THR A N 1
ATOM 871 C CA . THR A 1 114 ? 1.936 10.087 3.654 1.00 88.81 114 THR A CA 1
ATOM 872 C C . THR A 1 114 ? 1.653 8.689 4.209 1.00 88.81 114 THR A C 1
ATOM 874 O O . THR A 1 114 ? 0.860 8.565 5.140 1.00 88.81 114 THR A O 1
ATOM 877 N N . CYS A 1 115 ? 2.329 7.644 3.715 1.00 89.38 115 CYS A N 1
ATOM 878 C CA . CYS A 1 115 ? 2.191 6.289 4.261 1.00 89.38 115 CYS A CA 1
ATOM 879 C C . CYS A 1 115 ? 2.656 6.201 5.718 1.00 89.38 115 CYS A C 1
ATOM 881 O O . CYS A 1 115 ? 1.949 5.618 6.538 1.00 89.38 115 CYS A O 1
ATOM 883 N N . TYR A 1 116 ? 3.806 6.792 6.058 1.00 91.12 116 TYR A N 1
ATOM 884 C CA . TYR A 1 116 ? 4.307 6.818 7.436 1.00 91.12 116 TYR A CA 1
ATOM 885 C C . TYR A 1 116 ? 3.335 7.532 8.374 1.00 91.12 116 TYR A C 1
ATOM 887 O O . TYR A 1 116 ? 3.007 7.000 9.432 1.00 91.12 116 TYR A O 1
ATOM 895 N N . VAL A 1 117 ? 2.833 8.701 7.970 1.00 92.75 117 VAL A N 1
ATOM 896 C CA . VAL A 1 117 ? 1.872 9.475 8.765 1.00 92.75 117 VAL A CA 1
ATOM 897 C C . VAL A 1 117 ? 0.575 8.693 8.953 1.00 92.75 117 VAL A C 1
ATOM 899 O O . VAL A 1 117 ? 0.112 8.558 10.081 1.00 92.75 117 VAL A O 1
ATOM 902 N N . ALA A 1 118 ? 0.014 8.117 7.886 1.00 91.25 118 ALA A N 1
ATOM 903 C CA . ALA A 1 118 ? -1.202 7.314 7.983 1.00 91.25 118 ALA A CA 1
ATOM 904 C C . ALA A 1 118 ? -1.002 6.092 8.894 1.00 91.25 118 ALA A C 1
ATOM 906 O O . ALA A 1 118 ? -1.840 5.815 9.743 1.00 91.25 118 ALA A O 1
ATOM 907 N N . THR A 1 119 ? 0.136 5.404 8.780 1.00 92.81 119 THR A N 1
ATOM 908 C CA . THR A 1 119 ? 0.475 4.241 9.620 1.00 92.81 119 THR A CA 1
ATOM 909 C C . THR A 1 119 ? 0.596 4.622 11.090 1.00 92.81 119 THR A C 1
ATOM 911 O O . THR A 1 119 ? 0.034 3.943 11.947 1.00 92.81 119 THR A O 1
ATOM 914 N N . LEU A 1 120 ? 1.280 5.731 11.383 1.00 94.25 120 LEU A N 1
ATOM 915 C CA . LEU A 1 120 ? 1.407 6.253 12.738 1.00 94.25 120 LEU A CA 1
ATOM 916 C C . LEU A 1 120 ? 0.035 6.602 13.322 1.00 94.25 120 LEU A C 1
ATOM 918 O O . LEU A 1 120 ? -0.266 6.200 14.440 1.00 94.25 120 LEU A O 1
ATOM 922 N N . LEU A 1 121 ? -0.810 7.306 12.566 1.00 93.31 121 LEU A N 1
ATOM 923 C CA . LEU A 1 121 ? -2.157 7.668 13.011 1.00 93.31 121 LEU A CA 1
ATOM 924 C C . LEU A 1 121 ? -3.029 6.433 13.251 1.00 93.31 121 LEU A C 1
ATOM 926 O O . LEU A 1 121 ? -3.716 6.372 14.266 1.00 93.31 121 LEU A O 1
ATOM 930 N N . MET A 1 122 ? -2.955 5.426 12.376 1.00 92.88 122 MET A N 1
ATOM 931 C CA . MET A 1 122 ? -3.659 4.157 12.569 1.00 92.88 122 MET A CA 1
ATOM 932 C C . MET A 1 122 ? -3.198 3.435 13.844 1.00 92.88 122 MET A C 1
ATOM 934 O O . MET A 1 122 ? -4.027 2.977 14.628 1.00 92.88 122 MET A O 1
ATOM 938 N N . ALA A 1 123 ? -1.887 3.372 14.092 1.00 93.19 123 ALA A N 1
ATOM 939 C CA . ALA A 1 123 ? -1.330 2.750 15.292 1.00 93.19 123 ALA A CA 1
ATOM 940 C C . ALA A 1 123 ? -1.695 3.518 16.575 1.00 93.19 123 ALA A C 1
ATOM 942 O O . ALA A 1 123 ? -2.089 2.912 17.568 1.00 93.19 123 ALA A O 1
ATOM 943 N N . LEU A 1 124 ? -1.615 4.852 16.554 1.00 92.75 124 LEU A N 1
ATOM 944 C CA . LEU A 1 124 ? -2.019 5.692 17.682 1.00 92.75 124 LEU A CA 1
ATOM 945 C C . LEU A 1 124 ? -3.505 5.523 17.991 1.00 92.75 124 LEU A C 1
ATOM 947 O O . LEU A 1 124 ? -3.872 5.385 19.155 1.00 92.75 124 LEU A O 1
ATOM 951 N N . ALA A 1 125 ? -4.353 5.476 16.966 1.00 89.19 125 ALA A N 1
ATOM 952 C CA . ALA A 1 125 ? -5.780 5.280 17.161 1.00 89.19 125 ALA A CA 1
ATOM 953 C C . ALA A 1 125 ? -6.095 3.882 17.732 1.00 89.19 125 ALA A C 1
ATOM 955 O O . ALA A 1 125 ? -6.979 3.745 18.571 1.00 89.19 125 ALA A O 1
ATOM 956 N N . LEU A 1 126 ? -5.304 2.857 17.397 1.00 88.25 126 LEU A N 1
ATOM 957 C CA . LEU A 1 126 ? -5.400 1.543 18.042 1.00 88.25 126 LEU A CA 1
ATOM 958 C C . LEU A 1 126 ? -4.970 1.532 19.513 1.00 88.25 126 LEU A C 1
ATOM 960 O O . LEU A 1 126 ? -5.483 0.710 20.268 1.00 88.25 126 LEU A O 1
ATOM 964 N N . ILE A 1 127 ? -4.056 2.402 19.939 1.00 89.06 127 ILE A N 1
ATOM 965 C CA . ILE A 1 127 ? -3.562 2.426 21.325 1.00 89.06 127 ILE A CA 1
ATOM 966 C C . ILE A 1 127 ? -4.442 3.311 22.210 1.00 89.06 127 ILE A C 1
ATOM 968 O O . ILE A 1 127 ? -4.834 2.897 23.297 1.00 89.06 127 ILE A O 1
ATOM 972 N N . PHE A 1 128 ? -4.750 4.523 21.749 1.00 82.06 128 PHE A N 1
ATOM 973 C CA . PHE A 1 128 ? -5.287 5.591 22.595 1.00 82.06 128 PHE A CA 1
ATOM 974 C C . PHE A 1 128 ? -6.803 5.788 22.503 1.00 82.06 128 PHE A C 1
ATOM 976 O O . PHE A 1 128 ? -7.351 6.490 23.351 1.00 82.06 128 PHE A O 1
ATOM 983 N N . VAL A 1 129 ? -7.471 5.205 21.500 1.00 62.97 129 VAL A N 1
ATOM 984 C CA . VAL A 1 129 ? -8.919 5.380 21.267 1.00 62.97 129 VAL A CA 1
ATOM 985 C C . VAL A 1 129 ? -9.639 4.054 21.295 1.00 62.97 129 VAL A C 1
ATOM 987 O O . VAL A 1 129 ? -10.275 3.711 22.303 1.00 62.97 129 VAL A O 1
#

Foldseek 3Di:
DDPDQLVVLLVVLLVLLVVVLVVLVVVLVVCVVVVVVQPVPCPDPNVLSVVLNVVSVVQSVLLNVLLVLLSVVPPDDSVVSSVLSVQLSVLSVQLSCCSPPVVPVVSNVVSVVSNVVSSVVSVCSSPPD

Organism: Neobodo designis (NCBI:txid312471)